Protein AF-A0A7C2Z9E0-F1 (afdb_monomer)

Secondary structure (DSSP, 8-state):
--------------------------PPPPHHHHHHHHHHHHHHHHHHTTSSEEEEETTTTEEEEEEEEEE-S--EEEPHHHHHHHHSSPPPSS-EEEEEEEEEETTSS-EEEEEEEEEEETTEEEEEEEEEEEETTEESS--S---

Radius of gyration: 20.84 Å; Cα contacts (8 Å, |Δi|>4): 221; chains: 1; bounding box: 44×80×41 Å

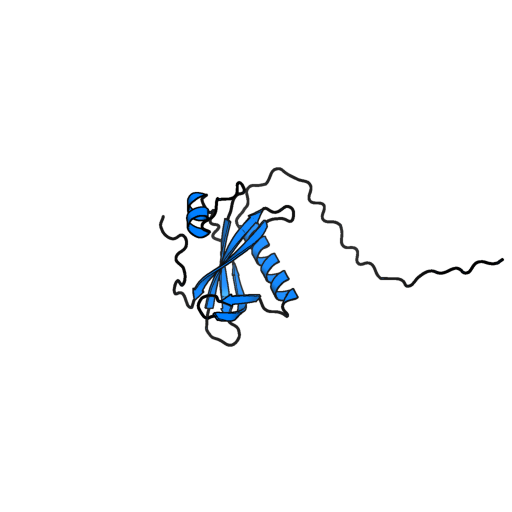Mean predicted aligned error: 10.56 Å

Foldseek 3Di:
DDDDDDDDDDDDDDPDDPPDDDDDPDDDDALVQVQCQVVVVQVVCCVVVPNFNWDQDPVVRGIFTKDWDDWDSDKDKADQVLVCVVVVDGRDPWIKIKTWTWIDTPPDRKIWIKIFIWTQDPVGIHGPDIDGQDMPNHGPDCGPDDD

Sequence (147 aa):
MVMVSLMALGAQEHPGKPVEHPGKPAAKVTAEDIRKGIQAYIAKDTQLKGGYFLIWDGQTKRPCVLQLVKVHDKLNKLTASDYERLFKTKAPTAEVYFACCDFREVGTKATLDLDFFMQATPAGLEPFRIVIHKENGKPRLQYPPTK

Nearest PDB structures (foldseek):
  6bjt-assembly1_A  TM=6.166E-01  e=1.928E-01  Pseudomonas sp. EGD-AKN5
  3ub1-assembly2_F  TM=4.409E-01  e=8.688E-01  Clostridium perfringens
  2rcd-assembly2_C  TM=5.698E-01  e=1.357E+00  Pectobacterium atrosepticum SCRI1043
  7o21-assembly1_A  TM=4.389E-01  e=2.506E+00  Bdellovibrio bacteriovorus HD100
  7o21-assembly1_B  TM=4.823E-01  e=4.628E+00  Bdellovibrio bacteriovorus HD100

Structure (mmCIF, N/CA/C/O backbone):
data_AF-A0A7C2Z9E0-F1
#
_entry.id   AF-A0A7C2Z9E0-F1
#
loop_
_atom_site.group_PDB
_atom_site.id
_atom_site.type_symbol
_atom_site.label_atom_id
_atom_site.label_alt_id
_atom_site.label_comp_id
_atom_site.label_asym_id
_atom_site.label_entity_id
_atom_site.label_seq_id
_atom_site.pdbx_PDB_ins_code
_atom_site.Cartn_x
_atom_site.Cartn_y
_atom_site.Cartn_z
_atom_site.occupancy
_atom_site.B_iso_or_equiv
_atom_site.auth_seq_id
_atom_site.auth_comp_id
_atom_site.auth_asym_id
_atom_site.auth_atom_id
_atom_site.pdbx_PDB_model_num
ATOM 1 N N . MET A 1 1 ? 26.673 -62.244 0.359 1.00 42.38 1 MET A N 1
ATOM 2 C CA . MET A 1 1 ? 26.632 -60.981 -0.403 1.00 42.38 1 MET A CA 1
ATOM 3 C C . MET A 1 1 ? 25.353 -60.979 -1.226 1.00 42.38 1 MET A C 1
ATOM 5 O O . MET A 1 1 ? 25.349 -61.514 -2.320 1.00 42.38 1 MET A O 1
ATOM 9 N N . VAL A 1 2 ? 24.252 -60.480 -0.662 1.00 35.56 2 VAL A N 1
ATOM 10 C CA . VAL A 1 2 ? 23.036 -60.135 -1.414 1.00 35.56 2 VAL A CA 1
ATOM 11 C C . VAL A 1 2 ? 22.526 -58.833 -0.811 1.00 35.56 2 VAL A C 1
ATOM 13 O O . VAL A 1 2 ? 22.458 -58.687 0.408 1.00 35.56 2 VAL A O 1
ATOM 16 N N . MET A 1 3 ? 22.337 -57.868 -1.699 1.00 34.69 3 MET A N 1
ATOM 17 C CA . MET A 1 3 ? 22.171 -56.447 -1.443 1.00 34.69 3 MET A CA 1
ATOM 18 C C . MET A 1 3 ? 20.880 -56.141 -0.679 1.00 34.69 3 MET A C 1
ATOM 20 O O . MET A 1 3 ? 19.806 -56.619 -1.036 1.00 34.69 3 MET A O 1
ATOM 24 N N . VAL A 1 4 ? 20.994 -55.271 0.324 1.00 36.38 4 VAL A N 1
ATOM 25 C CA . VAL A 1 4 ? 19.873 -54.491 0.853 1.00 36.38 4 VAL A CA 1
ATOM 26 C C . VAL A 1 4 ? 19.465 -53.504 -0.238 1.00 36.38 4 VAL A C 1
ATOM 28 O O . VAL A 1 4 ? 20.258 -52.641 -0.614 1.00 36.38 4 VAL A O 1
ATOM 31 N N . SER A 1 5 ? 18.252 -53.648 -0.767 1.00 38.31 5 SER A N 1
ATOM 32 C CA . SER A 1 5 ? 17.647 -52.662 -1.663 1.00 38.31 5 SER A CA 1
ATOM 33 C C . SER A 1 5 ? 16.659 -51.815 -0.860 1.00 38.31 5 SER A C 1
ATOM 35 O O . SER A 1 5 ? 15.637 -52.308 -0.388 1.00 38.31 5 SER A O 1
ATOM 37 N N . LEU A 1 6 ? 17.040 -50.555 -0.644 1.00 38.16 6 LEU A N 1
ATOM 38 C CA . LEU A 1 6 ? 16.170 -49.456 -0.226 1.00 38.16 6 LEU A CA 1
ATOM 39 C C . LEU A 1 6 ? 15.316 -48.986 -1.420 1.00 38.16 6 LEU A C 1
ATOM 41 O O . LEU A 1 6 ? 15.623 -49.330 -2.557 1.00 38.16 6 LEU A O 1
ATOM 45 N N . MET A 1 7 ? 14.376 -48.075 -1.127 1.00 36.19 7 MET A N 1
ATOM 46 C CA . MET A 1 7 ? 13.569 -47.214 -2.021 1.00 36.19 7 MET A CA 1
ATOM 47 C C . MET A 1 7 ? 12.127 -47.723 -2.216 1.00 36.19 7 MET A C 1
ATOM 49 O O . MET A 1 7 ? 11.912 -48.893 -2.494 1.00 36.19 7 MET A O 1
ATOM 53 N N . ALA A 1 8 ? 11.070 -46.914 -2.130 1.00 35.91 8 ALA A N 1
ATOM 54 C CA . ALA A 1 8 ? 10.918 -45.505 -1.773 1.00 35.91 8 ALA A CA 1
ATOM 55 C C . ALA A 1 8 ? 9.424 -45.243 -1.489 1.00 35.91 8 ALA A C 1
ATOM 57 O O . ALA A 1 8 ? 8.555 -45.809 -2.153 1.00 35.91 8 ALA A O 1
ATOM 58 N N . LEU A 1 9 ? 9.130 -44.372 -0.517 1.00 35.22 9 LEU A N 1
ATOM 59 C CA . LEU A 1 9 ? 7.807 -43.774 -0.343 1.00 35.22 9 LEU A CA 1
ATOM 60 C C . LEU A 1 9 ? 7.510 -42.874 -1.552 1.00 35.22 9 LEU A C 1
ATOM 62 O O . LEU A 1 9 ? 8.287 -41.971 -1.856 1.00 35.22 9 LEU A O 1
ATOM 66 N N . GLY A 1 10 ? 6.379 -43.106 -2.219 1.00 31.09 10 GLY A N 1
ATOM 67 C CA . GLY A 1 10 ? 5.875 -42.236 -3.276 1.00 31.09 10 GLY A CA 1
ATOM 68 C C . GLY A 1 10 ? 5.317 -40.937 -2.698 1.00 31.09 10 GLY A C 1
ATOM 69 O O . GLY A 1 10 ? 4.241 -40.936 -2.105 1.00 31.09 10 GLY A O 1
ATOM 70 N N . ALA A 1 11 ? 6.038 -39.834 -2.893 1.00 34.97 11 ALA A N 1
ATOM 71 C CA . ALA A 1 11 ? 5.476 -38.495 -2.796 1.00 34.97 11 ALA A CA 1
ATOM 72 C C . ALA A 1 11 ? 4.734 -38.185 -4.106 1.00 34.97 11 ALA A C 1
ATOM 74 O O . ALA A 1 11 ? 5.304 -38.273 -5.192 1.00 34.97 11 ALA A O 1
ATOM 75 N N . GLN A 1 12 ? 3.444 -37.863 -4.002 1.00 37.91 12 GLN A N 1
ATOM 76 C CA . GLN A 1 12 ? 2.655 -37.330 -5.109 1.00 37.91 12 GLN A CA 1
ATOM 77 C C . GLN A 1 12 ? 3.189 -35.941 -5.470 1.00 37.91 12 GLN A C 1
ATOM 79 O O . GLN A 1 12 ? 2.979 -34.975 -4.739 1.00 37.91 12 GLN A O 1
ATOM 84 N N . GLU A 1 13 ? 3.876 -35.842 -6.602 1.00 32.41 13 GLU A N 1
ATOM 85 C CA . GLU A 1 13 ? 4.318 -34.568 -7.157 1.00 32.41 13 GLU A CA 1
ATOM 86 C C . GLU A 1 13 ? 3.175 -33.955 -7.975 1.00 32.41 13 GLU A C 1
ATOM 88 O O . GLU A 1 13 ? 2.716 -34.512 -8.974 1.00 32.41 13 GLU A O 1
ATOM 93 N N . HIS A 1 14 ? 2.673 -32.804 -7.530 1.00 36.97 14 HIS A N 1
ATOM 94 C CA . HIS A 1 14 ? 1.761 -31.986 -8.322 1.00 36.97 14 HIS A CA 1
ATOM 95 C C . HIS A 1 14 ? 2.523 -31.417 -9.535 1.00 36.97 14 HIS A C 1
ATOM 97 O O . HIS A 1 14 ? 3.567 -30.792 -9.338 1.00 36.97 14 HIS A O 1
ATOM 103 N N . PRO A 1 15 ? 2.018 -31.539 -10.778 1.00 41.81 15 PRO A N 1
ATOM 104 C CA . PRO A 1 15 ? 2.671 -30.954 -11.943 1.00 41.81 15 PRO A CA 1
ATOM 105 C C . PRO A 1 15 ? 2.393 -29.445 -12.004 1.00 41.81 15 PRO A C 1
ATOM 107 O O . PRO A 1 15 ? 1.512 -28.973 -12.724 1.00 41.81 15 PRO A O 1
ATOM 110 N N . GLY A 1 16 ? 3.151 -28.667 -11.234 1.00 34.22 16 GLY A N 1
ATOM 111 C CA . GLY A 1 16 ? 3.301 -27.234 -11.457 1.00 34.22 16 GLY A CA 1
ATOM 112 C C . GLY A 1 16 ? 4.274 -27.017 -12.611 1.00 34.22 16 GLY A C 1
ATOM 113 O O . GLY A 1 16 ? 5.471 -27.243 -12.462 1.00 34.22 16 GLY A O 1
ATOM 114 N N . LYS A 1 17 ? 3.772 -26.608 -13.778 1.00 38.41 17 LYS A N 1
ATOM 115 C CA . LYS A 1 17 ? 4.623 -26.196 -14.904 1.00 38.41 17 LYS A CA 1
ATOM 116 C C . LYS A 1 17 ? 5.585 -25.085 -14.440 1.00 38.41 17 LYS A C 1
ATOM 118 O O . LYS A 1 17 ? 5.118 -24.164 -13.765 1.00 38.41 17 LYS A O 1
ATOM 123 N N . PRO A 1 18 ? 6.877 -25.110 -14.818 1.00 39.56 18 PRO A N 1
ATOM 124 C CA . PRO A 1 18 ? 7.758 -23.972 -14.603 1.00 39.56 18 PRO A CA 1
ATOM 125 C C . PRO A 1 18 ? 7.221 -22.818 -15.445 1.00 39.56 18 PRO A C 1
ATOM 127 O O . PRO A 1 18 ? 7.103 -22.934 -16.665 1.00 39.56 18 PRO A O 1
ATOM 130 N N . VAL A 1 19 ? 6.851 -21.713 -14.805 1.00 44.00 19 VAL A N 1
ATOM 131 C CA . VAL A 1 19 ? 6.601 -20.475 -15.536 1.00 44.00 19 VAL A CA 1
ATOM 132 C C . VAL A 1 19 ? 7.971 -19.904 -15.885 1.00 44.00 19 VAL A C 1
ATOM 134 O O . VAL A 1 19 ? 8.619 -19.241 -15.080 1.00 44.00 19 VAL A O 1
ATOM 137 N N . GLU A 1 20 ? 8.443 -20.236 -17.081 1.00 37.38 20 GLU A N 1
ATOM 138 C CA . GLU A 1 20 ? 9.588 -19.593 -17.708 1.00 37.38 20 GLU A CA 1
ATOM 139 C C . GLU A 1 20 ? 9.217 -18.128 -17.989 1.00 37.38 20 GLU A C 1
ATOM 141 O O . GLU A 1 20 ? 8.296 -17.850 -18.758 1.00 37.38 20 GLU A O 1
ATOM 146 N N . HIS A 1 21 ? 9.910 -17.171 -17.370 1.00 39.88 21 HIS A N 1
ATOM 147 C CA . HIS A 1 21 ? 9.854 -15.765 -17.777 1.00 39.88 21 HIS A CA 1
ATOM 148 C C . HIS A 1 21 ? 11.097 -15.438 -18.620 1.00 39.88 21 HIS A C 1
ATOM 150 O O . HIS A 1 21 ? 12.130 -15.063 -18.064 1.00 39.88 21 HIS A O 1
ATOM 156 N N . PRO A 1 22 ? 11.044 -15.568 -19.960 1.00 48.16 22 PRO A N 1
ATOM 157 C CA . PRO A 1 22 ? 12.082 -15.026 -20.820 1.00 48.16 22 PRO A CA 1
ATOM 158 C C . PRO A 1 22 ? 11.958 -13.500 -20.867 1.00 48.16 22 PRO A C 1
ATOM 160 O O . PRO A 1 22 ? 10.881 -12.952 -21.117 1.00 48.16 22 PRO A O 1
ATOM 163 N N . GLY A 1 23 ? 13.084 -12.821 -20.635 1.00 43.84 23 GLY A N 1
ATOM 164 C CA . GLY A 1 23 ? 13.227 -11.370 -20.695 1.00 43.84 23 GLY A CA 1
ATOM 165 C C . GLY A 1 23 ? 12.834 -10.798 -22.056 1.00 43.84 23 GLY A C 1
ATOM 166 O O . GLY A 1 23 ? 13.665 -10.647 -22.949 1.00 43.84 23 GLY A O 1
ATOM 167 N N . LYS A 1 24 ? 11.556 -10.447 -22.205 1.00 36.66 24 LYS A N 1
ATOM 168 C CA . LYS A 1 24 ? 11.090 -9.524 -23.241 1.00 36.66 24 LYS A CA 1
ATOM 169 C C . LYS A 1 24 ? 11.457 -8.093 -22.831 1.00 36.66 24 LYS A C 1
ATOM 171 O O . LYS A 1 24 ? 11.413 -7.793 -21.636 1.00 36.66 24 LYS A O 1
ATOM 176 N N . PRO A 1 25 ? 11.783 -7.199 -23.787 1.00 39.94 25 PRO A N 1
ATOM 177 C CA . PRO A 1 25 ? 11.886 -5.771 -23.497 1.00 39.94 25 PRO A CA 1
ATOM 178 C C . PRO A 1 25 ? 10.613 -5.349 -22.764 1.00 39.94 25 PRO A C 1
ATOM 180 O O . PRO A 1 25 ? 9.520 -5.703 -23.210 1.00 39.94 25 PRO A O 1
ATOM 183 N N . ALA A 1 26 ? 10.773 -4.698 -21.607 1.00 53.59 26 ALA A N 1
ATOM 184 C CA . ALA A 1 26 ? 9.676 -4.420 -20.689 1.00 53.59 26 ALA A CA 1
ATOM 185 C C . ALA A 1 26 ? 8.530 -3.751 -21.456 1.00 53.59 26 ALA A C 1
ATOM 187 O O . ALA A 1 26 ? 8.643 -2.605 -21.895 1.00 53.59 26 ALA A O 1
ATOM 188 N N . ALA A 1 27 ? 7.442 -4.496 -21.667 1.00 61.62 27 ALA A N 1
ATOM 189 C CA . ALA A 1 27 ? 6.215 -3.917 -22.175 1.00 61.62 27 ALA A CA 1
ATOM 190 C C . ALA A 1 27 ? 5.843 -2.758 -21.243 1.00 61.62 27 ALA A C 1
ATOM 192 O O . ALA A 1 27 ? 6.027 -2.856 -20.027 1.00 61.62 27 ALA A O 1
ATOM 193 N N . LYS A 1 28 ? 5.367 -1.646 -21.811 1.00 76.81 28 LYS A N 1
ATOM 194 C CA . LYS A 1 28 ? 4.929 -0.492 -21.022 1.00 76.81 28 LYS A CA 1
ATOM 195 C C . LYS A 1 28 ? 3.942 -0.980 -19.959 1.00 76.81 28 LYS A C 1
ATOM 197 O O . LYS A 1 28 ? 2.900 -1.519 -20.322 1.00 76.81 28 LYS A O 1
ATOM 202 N N . VAL A 1 29 ? 4.272 -0.781 -18.681 1.00 83.62 29 VAL A N 1
ATOM 203 C CA . VAL A 1 29 ? 3.432 -1.215 -17.557 1.00 83.62 29 VAL A CA 1
ATOM 204 C C . VAL A 1 29 ? 2.042 -0.602 -17.703 1.0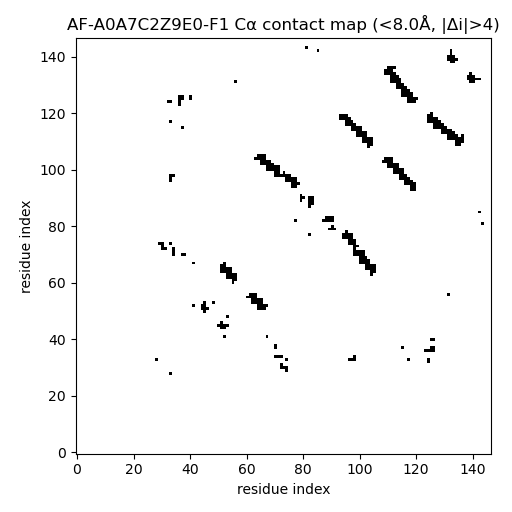0 83.62 29 VAL A C 1
ATOM 206 O O . VAL A 1 29 ? 1.898 0.620 -17.831 1.00 83.62 29 VAL A O 1
ATOM 209 N N . THR A 1 30 ? 1.016 -1.451 -17.706 1.00 88.19 30 THR A N 1
ATOM 210 C CA . THR A 1 30 ? -0.379 -1.029 -17.836 1.00 88.19 30 THR A CA 1
ATOM 211 C C . THR A 1 30 ? -1.065 -0.928 -16.472 1.00 88.19 30 THR A C 1
ATOM 213 O O . THR A 1 30 ? -0.601 -1.464 -15.464 1.00 88.19 30 THR A O 1
ATOM 216 N N . ALA A 1 31 ? -2.216 -0.251 -16.427 1.00 87.69 31 ALA A N 1
ATOM 217 C CA . ALA A 1 31 ? -3.051 -0.219 -15.225 1.00 87.69 31 ALA A CA 1
ATOM 218 C C . ALA A 1 31 ? -3.561 -1.622 -14.837 1.00 87.69 31 ALA A C 1
ATOM 220 O O . ALA A 1 31 ? -3.755 -1.910 -13.656 1.00 87.69 31 ALA A O 1
ATOM 221 N N . GLU A 1 32 ? -3.759 -2.504 -15.820 1.00 89.75 32 GLU A N 1
ATOM 222 C CA . GLU A 1 32 ? -4.171 -3.887 -15.589 1.00 89.75 32 GLU A CA 1
ATOM 223 C C . GLU A 1 32 ? -3.062 -4.702 -14.917 1.00 89.75 32 GLU A C 1
ATOM 225 O O . GLU A 1 32 ? -3.345 -5.420 -13.959 1.00 89.75 32 GLU A O 1
ATOM 230 N N . ASP A 1 33 ? -1.807 -4.538 -15.348 1.00 89.12 33 ASP A N 1
ATOM 231 C CA . ASP A 1 33 ? -0.656 -5.219 -14.739 1.00 89.12 33 ASP A CA 1
ATOM 232 C C . ASP A 1 33 ? -0.512 -4.843 -13.261 1.00 89.12 33 ASP A C 1
ATOM 234 O O . ASP A 1 33 ? -0.334 -5.704 -12.401 1.00 89.12 33 ASP A O 1
ATOM 238 N N . ILE A 1 34 ? -0.669 -3.554 -12.952 1.00 89.88 34 ILE A N 1
ATOM 239 C CA . ILE A 1 34 ? -0.620 -3.020 -11.584 1.00 89.88 34 ILE A CA 1
ATOM 240 C C . ILE A 1 34 ? -1.751 -3.587 -10.738 1.00 89.88 34 ILE A C 1
ATOM 242 O O . ILE A 1 34 ? -1.508 -4.066 -9.629 1.00 89.88 34 ILE A O 1
ATOM 246 N N . ARG A 1 35 ? -2.982 -3.578 -11.264 1.00 91.19 35 ARG A N 1
ATOM 247 C CA . ARG A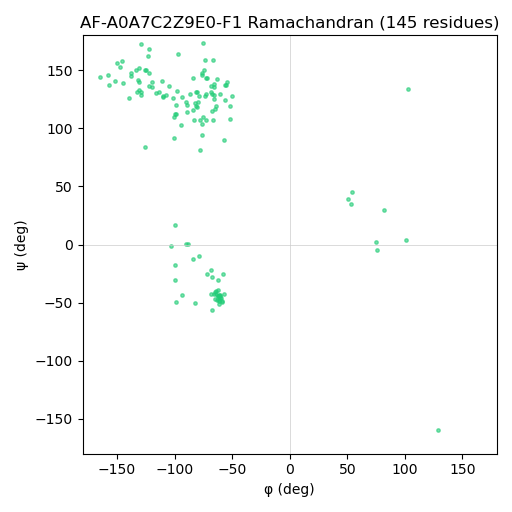 1 35 ? -4.140 -4.140 -10.566 1.00 91.19 35 ARG A CA 1
ATOM 248 C C . ARG A 1 35 ? -3.919 -5.617 -10.255 1.00 91.19 35 ARG A C 1
ATOM 250 O O . ARG A 1 35 ? -4.117 -6.021 -9.113 1.00 91.19 35 ARG A O 1
ATOM 257 N N . LYS A 1 36 ? -3.482 -6.402 -11.245 1.00 91.88 36 LYS A N 1
ATOM 258 C CA . LYS A 1 36 ? -3.197 -7.832 -11.077 1.00 91.88 36 LYS A CA 1
ATOM 259 C C . LYS A 1 36 ? -2.088 -8.061 -10.056 1.00 91.88 36 LYS A C 1
ATOM 261 O O . LYS A 1 36 ? -2.261 -8.903 -9.184 1.00 91.88 36 LYS A O 1
ATOM 266 N N . GLY A 1 37 ? -1.002 -7.288 -10.111 1.00 92.50 37 GLY A N 1
ATOM 267 C CA . GLY A 1 37 ? 0.098 -7.372 -9.147 1.00 92.50 37 GLY A CA 1
ATOM 268 C C . GLY A 1 37 ? -0.358 -7.097 -7.712 1.00 92.50 37 GLY A C 1
ATOM 269 O O . GLY A 1 37 ? -0.069 -7.877 -6.807 1.00 92.50 37 GLY A O 1
ATOM 270 N N . ILE A 1 38 ? -1.152 -6.042 -7.505 1.00 95.19 38 ILE A N 1
ATOM 271 C CA . ILE A 1 38 ? -1.709 -5.705 -6.188 1.00 95.19 38 ILE A CA 1
ATOM 272 C C . ILE A 1 38 ? -2.682 -6.784 -5.703 1.00 95.19 38 ILE A C 1
ATOM 274 O O . ILE A 1 38 ? -2.582 -7.229 -4.561 1.00 95.19 38 ILE A O 1
ATOM 278 N N . GLN A 1 39 ? -3.606 -7.240 -6.553 1.00 95.00 39 GLN A N 1
ATOM 279 C CA . GLN A 1 39 ? -4.563 -8.291 -6.193 1.00 95.00 39 GLN A CA 1
ATOM 280 C C . GLN A 1 39 ? -3.857 -9.602 -5.845 1.00 95.00 39 GLN A C 1
ATOM 282 O O . GLN A 1 39 ? -4.199 -10.224 -4.841 1.00 95.00 39 GLN A O 1
ATOM 287 N N . ALA A 1 40 ? -2.855 -9.998 -6.632 1.00 94.69 40 ALA A N 1
ATOM 288 C CA . ALA A 1 40 ? -2.056 -11.190 -6.377 1.00 94.69 40 ALA A CA 1
ATOM 289 C C . ALA A 1 40 ? -1.295 -11.078 -5.051 1.00 94.69 40 ALA A C 1
ATOM 291 O O . ALA A 1 40 ? -1.315 -12.017 -4.254 1.00 94.69 40 ALA A O 1
ATOM 292 N N . TYR A 1 41 ? -0.685 -9.920 -4.778 1.00 95.75 41 TYR A N 1
ATOM 293 C CA . TYR A 1 41 ? -0.015 -9.671 -3.506 1.00 95.75 41 TYR A CA 1
ATOM 294 C C . TYR A 1 41 ? -0.987 -9.758 -2.326 1.00 95.75 41 TYR A C 1
ATOM 296 O O . TYR A 1 41 ? -0.728 -10.504 -1.384 1.00 95.75 41 TYR A O 1
ATOM 304 N N . ILE A 1 42 ? -2.121 -9.049 -2.382 1.00 96.62 42 ILE A N 1
ATOM 305 C CA . ILE A 1 42 ? -3.120 -9.053 -1.304 1.00 96.62 42 ILE A CA 1
ATOM 306 C C . ILE A 1 42 ? -3.655 -10.466 -1.081 1.00 96.62 42 ILE A C 1
ATOM 308 O O . ILE A 1 42 ? -3.752 -10.888 0.067 1.00 96.62 42 ILE A O 1
ATOM 312 N N . ALA A 1 43 ? -3.978 -11.210 -2.142 1.00 96.06 43 ALA A N 1
ATOM 313 C CA . ALA A 1 43 ? -4.477 -12.578 -2.032 1.00 96.06 43 ALA A CA 1
ATOM 314 C C . ALA A 1 43 ? -3.452 -13.502 -1.358 1.00 96.06 43 ALA A C 1
ATOM 316 O O . ALA A 1 43 ? -3.794 -14.205 -0.407 1.00 96.06 43 ALA A O 1
ATOM 317 N N . LYS A 1 44 ? -2.187 -13.447 -1.795 1.00 95.69 44 LYS A N 1
ATOM 318 C CA . LYS A 1 44 ? -1.092 -14.228 -1.206 1.00 95.69 44 LYS A CA 1
ATOM 319 C C . LYS A 1 44 ? -0.871 -13.866 0.263 1.00 95.69 44 LYS A C 1
ATOM 321 O O . LYS A 1 44 ? -0.800 -14.755 1.106 1.00 95.69 44 LYS A O 1
ATOM 326 N N . ASP A 1 45 ? -0.787 -12.577 0.578 1.00 96.12 45 ASP A N 1
ATOM 327 C CA . ASP A 1 45 ? -0.567 -12.089 1.942 1.00 96.12 45 ASP A CA 1
ATOM 328 C C . ASP A 1 45 ? -1.734 -12.462 2.872 1.00 96.12 45 ASP A C 1
ATOM 330 O O . ASP A 1 45 ? -1.521 -12.968 3.971 1.00 96.12 45 ASP A O 1
ATOM 334 N N . THR A 1 46 ? -2.970 -12.323 2.384 1.00 96.81 46 THR A N 1
ATOM 335 C CA . THR A 1 46 ? -4.202 -12.724 3.082 1.00 96.81 46 THR A CA 1
ATOM 336 C C . THR A 1 46 ? -4.213 -14.224 3.372 1.00 96.81 46 THR A C 1
ATOM 338 O O . THR A 1 46 ? -4.517 -14.634 4.491 1.00 96.81 46 THR A O 1
ATOM 341 N N . GLN A 1 47 ? -3.852 -15.055 2.389 1.00 97.00 47 GLN A N 1
ATOM 342 C CA . GLN A 1 47 ? -3.779 -16.506 2.556 1.00 97.00 47 GLN A CA 1
ATOM 343 C C . GLN A 1 47 ? -2.736 -16.899 3.610 1.00 97.00 47 GLN A C 1
ATOM 345 O O . GLN A 1 47 ? -3.020 -17.728 4.472 1.00 97.00 47 GLN A O 1
ATOM 350 N N . LEU A 1 48 ? -1.552 -16.279 3.578 1.00 96.06 48 LEU A N 1
ATOM 351 C CA . LEU A 1 48 ? -0.475 -16.547 4.536 1.00 96.06 48 LEU A CA 1
ATOM 352 C C . LEU A 1 48 ? -0.814 -16.092 5.964 1.00 96.06 48 LEU A C 1
ATOM 354 O O . LEU A 1 48 ? -0.319 -16.677 6.923 1.00 96.06 48 LEU A O 1
ATOM 358 N N . LYS A 1 49 ? -1.662 -15.069 6.115 1.00 94.25 49 LYS A N 1
ATOM 359 C CA . LYS A 1 49 ? -2.026 -14.458 7.405 1.00 94.25 49 LYS A CA 1
ATOM 360 C C . LYS A 1 49 ? -3.375 -14.925 7.965 1.00 94.25 49 LYS A C 1
ATOM 362 O O . LYS A 1 49 ? -3.921 -14.288 8.863 1.00 94.25 49 LYS A O 1
ATOM 367 N N . GLY A 1 50 ? -3.915 -16.038 7.466 1.00 91.88 50 GLY A N 1
ATOM 368 C CA . GLY A 1 50 ? -5.119 -16.655 8.033 1.00 91.88 50 GLY A CA 1
ATOM 369 C C . GLY A 1 50 ? -6.437 -16.028 7.573 1.00 91.88 50 GLY A C 1
ATOM 370 O O . GLY A 1 50 ? -7.416 -16.046 8.314 1.00 91.88 50 GLY A O 1
ATOM 371 N N . GLY A 1 51 ? -6.477 -15.480 6.356 1.00 95.50 51 GLY A N 1
ATOM 372 C CA . GLY A 1 51 ? -7.712 -15.029 5.705 1.00 95.50 51 GLY A CA 1
ATOM 373 C C . GLY A 1 51 ? -7.965 -13.523 5.749 1.00 95.50 51 GLY A C 1
ATOM 374 O O . GLY A 1 51 ? -8.989 -13.078 5.233 1.00 95.50 51 GLY A O 1
ATOM 375 N N . TYR A 1 52 ? -7.036 -12.730 6.294 1.00 96.88 52 TYR A N 1
ATOM 376 C CA . TYR A 1 52 ? -7.144 -11.268 6.338 1.00 96.88 52 TYR A CA 1
ATOM 377 C C . TYR A 1 52 ? -5.855 -10.573 5.917 1.00 96.88 52 TYR A C 1
ATOM 379 O O . TYR A 1 52 ? -4.755 -11.064 6.169 1.00 96.88 52 TYR A O 1
ATOM 387 N N . PHE A 1 53 ? -5.998 -9.382 5.339 1.00 97.88 53 PHE A N 1
ATOM 388 C CA . PHE A 1 53 ? -4.865 -8.506 5.085 1.00 97.88 53 PHE A CA 1
ATOM 389 C C . PHE A 1 53 ? -4.521 -7.750 6.374 1.00 97.88 53 PHE A C 1
ATOM 391 O O . PHE A 1 53 ? -5.356 -7.017 6.905 1.00 97.88 53 PHE A O 1
ATOM 398 N N . LEU A 1 54 ? -3.306 -7.937 6.898 1.00 96.75 54 LEU A N 1
ATOM 399 C CA . LEU A 1 54 ? -2.863 -7.297 8.143 1.00 96.75 54 LEU A CA 1
ATOM 400 C C . LEU A 1 54 ? -1.796 -6.244 7.860 1.00 96.75 54 LEU A C 1
ATOM 402 O O . LEU A 1 54 ? -0.757 -6.558 7.269 1.00 96.75 54 LEU A O 1
ATOM 406 N N . ILE A 1 55 ? -2.020 -5.029 8.362 1.00 95.25 55 ILE A N 1
ATOM 407 C CA . ILE A 1 55 ? -1.061 -3.920 8.308 1.00 95.25 55 ILE A CA 1
ATOM 408 C C . ILE A 1 55 ? -0.913 -3.271 9.685 1.00 95.25 55 ILE A C 1
ATOM 410 O O . ILE A 1 55 ? -1.884 -3.136 10.427 1.00 95.25 55 ILE A O 1
ATOM 414 N N . TRP A 1 56 ? 0.307 -2.869 10.041 1.00 95.19 56 TRP A N 1
ATOM 415 C CA . TRP A 1 56 ? 0.551 -2.083 11.248 1.00 95.19 56 TRP A CA 1
ATOM 416 C C . TRP A 1 56 ? 0.274 -0.601 10.989 1.00 95.19 56 TRP A C 1
ATOM 418 O O . TRP A 1 56 ? 0.912 0.019 10.135 1.00 95.19 56 TRP A O 1
ATOM 428 N N . ASP A 1 57 ? -0.645 -0.020 11.754 1.00 93.56 57 ASP A N 1
ATOM 429 C CA . ASP A 1 57 ? -0.921 1.408 11.726 1.00 93.56 57 ASP A CA 1
ATOM 430 C C . ASP A 1 57 ? 0.080 2.163 12.608 1.00 93.56 57 ASP A C 1
ATOM 432 O O . ASP A 1 57 ? 0.025 2.142 13.841 1.00 93.56 57 ASP A O 1
ATOM 436 N N . GLY A 1 58 ? 1.007 2.867 11.960 1.00 89.62 58 GLY A N 1
ATOM 437 C CA . GLY A 1 58 ? 2.015 3.670 12.640 1.00 89.62 58 GLY A CA 1
ATOM 438 C C . GLY A 1 58 ? 1.469 4.906 13.366 1.00 89.62 58 GLY A C 1
ATOM 439 O O . GLY A 1 58 ? 2.157 5.384 14.272 1.00 89.62 58 GLY A O 1
ATOM 440 N N . GLN A 1 59 ? 0.285 5.418 13.003 1.00 89.00 59 GLN A N 1
ATOM 441 C CA . GLN A 1 59 ? -0.337 6.576 13.658 1.00 89.00 59 GLN A CA 1
ATOM 442 C C . GLN A 1 59 ? -1.078 6.150 14.925 1.00 89.00 59 GLN A C 1
ATOM 444 O O . GLN A 1 59 ? -0.821 6.703 15.991 1.00 89.00 59 GLN A O 1
ATOM 449 N N . THR A 1 60 ? -1.934 5.128 14.839 1.00 91.12 60 THR A N 1
ATOM 450 C CA . THR A 1 60 ? -2.712 4.651 15.998 1.00 91.12 60 THR A CA 1
ATOM 451 C C . THR A 1 60 ? -2.010 3.551 16.800 1.00 91.12 60 THR A C 1
ATOM 453 O O . THR A 1 60 ? -2.574 3.064 17.774 1.00 91.12 60 THR A O 1
ATOM 456 N N . LYS A 1 61 ? -0.800 3.139 16.394 1.00 94.31 61 LYS A N 1
ATOM 457 C CA . LYS A 1 61 ? 0.048 2.138 17.070 1.00 94.31 61 LYS A CA 1
ATOM 458 C C . LYS A 1 61 ? -0.660 0.801 17.317 1.00 94.31 61 LYS A C 1
ATOM 460 O O . LYS A 1 61 ? -0.565 0.236 18.405 1.00 94.31 61 LYS A O 1
ATOM 465 N N . ARG A 1 62 ? -1.375 0.293 16.312 1.00 94.81 62 ARG A N 1
ATOM 466 C CA . ARG A 1 62 ? -2.104 -0.982 16.407 1.00 94.81 62 ARG A CA 1
ATOM 467 C C . ARG A 1 62 ? -2.110 -1.729 15.071 1.00 94.81 62 ARG A C 1
ATOM 469 O O . ARG A 1 62 ? -1.973 -1.088 14.030 1.00 94.81 62 ARG A O 1
ATOM 476 N N . PRO A 1 63 ? -2.319 -3.055 15.063 1.00 95.25 63 PRO A N 1
ATOM 477 C CA . PRO A 1 63 ? -2.615 -3.764 13.828 1.00 95.25 63 PRO A CA 1
ATOM 478 C C . PRO A 1 63 ? -4.038 -3.439 13.346 1.00 95.25 63 PRO A C 1
ATOM 480 O O . PRO A 1 63 ? -4.971 -3.314 14.145 1.00 95.25 63 PRO A O 1
ATOM 483 N N . CYS A 1 64 ? -4.200 -3.343 12.032 1.00 96.56 64 CYS A N 1
ATOM 484 C CA . CYS A 1 64 ? -5.484 -3.268 11.349 1.00 96.56 64 CYS A CA 1
ATOM 485 C C . CYS A 1 64 ? -5.743 -4.592 10.629 1.00 96.56 64 CYS A C 1
ATOM 4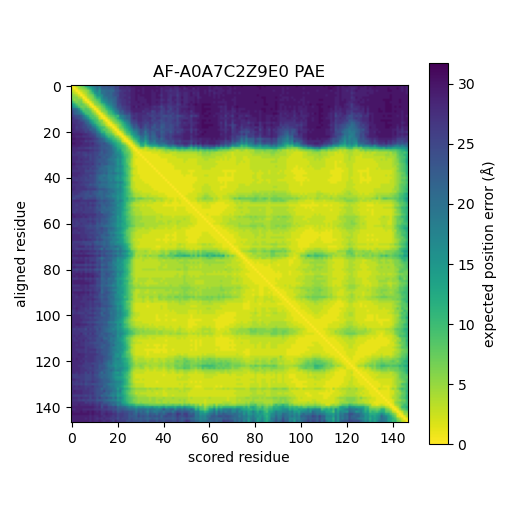87 O O . CYS A 1 64 ? -4.891 -5.066 9.873 1.00 96.56 64 CYS A O 1
ATOM 489 N N . VAL A 1 65 ? -6.921 -5.172 10.864 1.00 97.56 65 VAL A N 1
ATOM 490 C CA . VAL A 1 65 ? -7.381 -6.408 10.216 1.00 97.56 65 VAL A CA 1
ATOM 491 C C . VAL A 1 65 ? -8.328 -6.021 9.094 1.00 97.56 65 VAL A C 1
ATOM 493 O O . VAL A 1 65 ? -9.403 -5.487 9.359 1.00 97.56 65 VAL A O 1
ATOM 496 N N . LEU A 1 66 ? -7.927 -6.242 7.846 1.00 98.25 66 LEU A N 1
ATOM 497 C CA . LEU A 1 66 ? -8.577 -5.635 6.691 1.00 98.25 66 LEU A CA 1
ATOM 498 C C . LEU A 1 66 ? -9.102 -6.671 5.694 1.00 98.25 66 LEU A C 1
ATOM 500 O O . LEU A 1 66 ? -8.503 -7.725 5.471 1.00 98.25 66 LEU A O 1
ATOM 504 N N . GLN A 1 67 ? -10.206 -6.314 5.043 1.00 97.56 67 GLN A N 1
ATOM 505 C CA . GLN A 1 67 ? -10.740 -6.990 3.864 1.00 97.56 67 GLN A CA 1
ATOM 506 C C . GLN A 1 67 ? -10.718 -6.034 2.675 1.00 97.56 67 GLN A C 1
ATOM 508 O O . GLN A 1 67 ? -11.174 -4.890 2.780 1.00 97.56 67 GLN A O 1
ATOM 513 N N . LEU A 1 68 ? -10.182 -6.505 1.549 1.00 97.94 68 LEU A N 1
ATOM 514 C CA . LEU A 1 68 ? -10.158 -5.745 0.305 1.00 97.94 68 LEU A CA 1
ATOM 515 C C . LEU A 1 68 ? -11.587 -5.536 -0.203 1.00 97.94 68 LEU A C 1
ATOM 517 O O . LEU A 1 68 ? -12.345 -6.491 -0.355 1.00 97.94 68 LEU A O 1
ATOM 521 N N . VAL A 1 69 ? -11.927 -4.286 -0.505 1.00 97.25 69 VAL A N 1
ATOM 522 C CA . VAL A 1 69 ? -13.187 -3.913 -1.156 1.00 97.25 69 VAL A CA 1
ATOM 523 C C . VAL A 1 69 ? -12.954 -3.705 -2.647 1.00 97.25 69 VAL A C 1
ATOM 525 O O . VAL A 1 69 ? -13.685 -4.256 -3.469 1.00 97.25 69 VAL A O 1
ATOM 528 N N . LYS A 1 70 ? -11.936 -2.916 -3.014 1.00 95.31 70 LYS A N 1
ATOM 529 C CA . LYS A 1 70 ? -11.668 -2.565 -4.413 1.00 95.31 70 LYS A CA 1
ATOM 530 C C . LYS A 1 70 ? -10.221 -2.132 -4.626 1.00 95.31 70 LYS A C 1
ATOM 532 O O . LYS A 1 70 ? -9.647 -1.449 -3.790 1.00 95.31 70 LYS A O 1
ATOM 537 N N . VAL A 1 71 ? -9.670 -2.461 -5.793 1.00 94.75 71 VAL A N 1
ATOM 538 C CA . VAL A 1 71 ? -8.460 -1.823 -6.336 1.00 94.75 71 VAL A CA 1
ATOM 539 C C . VAL A 1 71 ? -8.900 -0.811 -7.390 1.00 94.75 71 VAL A C 1
ATOM 541 O O . VAL A 1 71 ? -9.661 -1.172 -8.293 1.00 94.75 71 VAL A O 1
ATOM 544 N N . HIS A 1 72 ? -8.478 0.449 -7.268 1.00 90.56 72 HIS A N 1
ATOM 545 C CA . HIS A 1 72 ? -8.851 1.491 -8.227 1.00 90.56 72 HIS A CA 1
ATOM 546 C C . HIS A 1 72 ? -8.072 1.370 -9.537 1.00 90.56 72 HIS A C 1
ATOM 548 O O . HIS A 1 72 ? -6.896 1.022 -9.566 1.00 90.56 72 HIS A O 1
ATOM 554 N N . ASP A 1 73 ? -8.730 1.746 -10.628 1.00 82.69 73 ASP A N 1
ATOM 555 C CA . ASP A 1 73 ? -8.201 1.651 -11.995 1.00 82.69 73 ASP A CA 1
ATOM 556 C C . ASP A 1 73 ? -7.214 2.782 -12.326 1.00 82.69 73 ASP A C 1
ATOM 558 O O . ASP A 1 73 ? -6.554 2.777 -13.366 1.00 82.69 73 ASP A O 1
ATOM 562 N N . LYS A 1 74 ? -7.130 3.788 -11.449 1.00 84.94 74 LY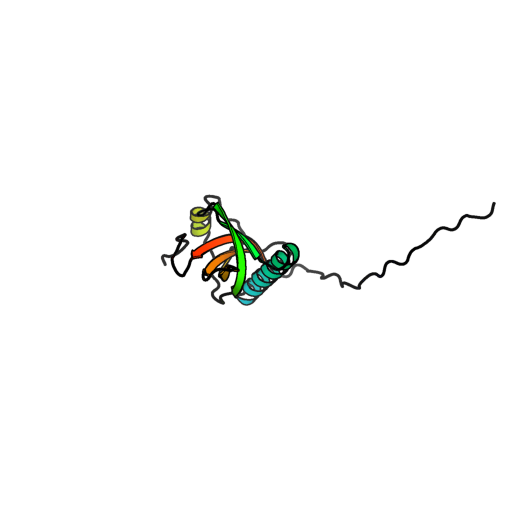S A N 1
ATOM 563 C CA . LYS A 1 74 ? -6.289 4.962 -11.648 1.00 84.94 74 LYS A CA 1
ATOM 564 C C . LYS A 1 74 ? -4.828 4.615 -11.372 1.00 84.94 74 LYS A C 1
ATOM 566 O O . LYS A 1 74 ? -4.399 4.568 -10.221 1.00 84.94 74 LYS A O 1
ATOM 571 N N . LEU A 1 75 ? -4.069 4.456 -12.451 1.00 81.69 75 LEU A N 1
ATOM 572 C CA . LEU A 1 75 ? -2.619 4.341 -12.415 1.00 81.69 75 LEU A CA 1
ATOM 573 C C . LEU A 1 75 ? -1.979 5.718 -12.262 1.00 81.69 75 LEU A C 1
ATOM 575 O O . LEU A 1 75 ? -2.228 6.621 -13.062 1.00 81.69 75 LEU A O 1
ATOM 579 N N . ASN A 1 76 ? -1.098 5.853 -11.279 1.00 86.56 76 ASN A N 1
ATOM 580 C CA . ASN A 1 76 ? -0.250 7.024 -11.143 1.00 86.56 76 ASN A CA 1
ATOM 581 C C . ASN A 1 76 ? 1.213 6.585 -11.222 1.00 86.56 76 ASN A C 1
ATOM 583 O O . ASN A 1 76 ? 1.606 5.591 -10.611 1.00 86.56 76 ASN A O 1
ATOM 587 N N . LYS A 1 77 ? 2.018 7.326 -11.982 1.00 90.38 77 LYS A N 1
ATOM 588 C CA . LYS A 1 77 ? 3.472 7.166 -12.021 1.00 90.38 77 LYS A CA 1
ATOM 589 C C . LYS A 1 77 ? 4.090 8.211 -11.102 1.00 90.38 77 LYS A C 1
ATOM 591 O O . LYS A 1 77 ? 3.729 9.383 -11.177 1.00 90.38 77 LYS A O 1
ATOM 596 N N . LEU A 1 78 ? 5.012 7.785 -10.253 1.00 90.19 78 LEU A N 1
ATOM 597 C CA . LEU A 1 78 ? 5.771 8.676 -9.389 1.00 90.19 78 LEU A CA 1
ATOM 598 C C . LEU A 1 78 ? 6.922 9.291 -10.188 1.00 90.19 78 LEU A C 1
ATOM 600 O O . LEU A 1 78 ? 7.664 8.579 -10.869 1.00 90.19 78 LEU A O 1
ATOM 604 N N . THR A 1 79 ? 7.082 10.610 -10.108 1.00 91.25 79 THR A N 1
ATOM 605 C CA . THR A 1 79 ? 8.300 11.253 -10.612 1.00 91.25 79 THR A CA 1
ATOM 606 C C . THR A 1 79 ? 9.465 10.979 -9.658 1.00 91.25 79 THR A C 1
ATOM 608 O O . THR A 1 79 ? 9.254 10.688 -8.478 1.00 91.25 79 THR A O 1
ATOM 611 N N . ALA A 1 80 ? 10.705 11.098 -10.143 1.00 91.25 80 ALA A N 1
ATOM 612 C CA . ALA A 1 80 ? 11.888 10.973 -9.288 1.00 91.25 80 ALA A CA 1
ATOM 613 C C . ALA A 1 80 ? 11.854 11.986 -8.128 1.00 91.25 80 ALA A C 1
ATOM 615 O O . ALA A 1 80 ? 12.086 11.624 -6.977 1.00 91.25 80 ALA A O 1
ATOM 616 N N . SER A 1 81 ? 11.461 13.232 -8.410 1.00 90.31 81 SER A N 1
ATOM 617 C CA . SER A 1 81 ? 11.335 14.285 -7.400 1.00 90.31 81 SER A CA 1
ATOM 618 C C . SER A 1 81 ? 10.251 13.981 -6.362 1.00 90.31 81 SER A C 1
ATOM 620 O O . SER A 1 81 ? 10.458 14.222 -5.174 1.00 90.31 81 SER A O 1
ATOM 622 N N . ASP A 1 82 ? 9.106 13.424 -6.773 1.00 89.81 82 ASP A N 1
ATOM 623 C CA . ASP A 1 82 ? 8.063 12.997 -5.832 1.00 89.81 82 ASP A CA 1
ATOM 624 C C . ASP A 1 82 ? 8.530 11.835 -4.961 1.00 89.81 82 ASP A C 1
ATOM 626 O O . ASP A 1 82 ? 8.296 11.859 -3.754 1.00 89.81 82 ASP A O 1
ATOM 630 N N . TYR A 1 83 ? 9.220 10.856 -5.551 1.00 91.31 83 TYR A N 1
ATOM 631 C CA . TYR A 1 83 ? 9.801 9.724 -4.833 1.00 91.31 83 TYR A CA 1
ATOM 632 C C . TYR A 1 83 ? 10.793 10.190 -3.759 1.00 91.31 83 TYR A C 1
ATOM 634 O O . TYR A 1 83 ? 10.702 9.784 -2.601 1.00 91.31 83 TYR A O 1
ATOM 642 N N . GLU A 1 84 ? 11.725 11.073 -4.115 1.00 92.19 84 GLU A N 1
ATOM 643 C CA . GLU A 1 84 ? 12.744 11.579 -3.189 1.00 92.19 84 GLU A CA 1
ATOM 644 C C . GLU A 1 84 ? 12.127 12.397 -2.058 1.00 92.19 84 GLU A C 1
ATOM 646 O O . GLU A 1 84 ? 12.478 12.232 -0.885 1.00 92.19 84 GLU A O 1
ATOM 651 N N . ARG A 1 85 ? 11.136 13.233 -2.385 1.00 89.00 85 ARG A N 1
ATOM 652 C CA . ARG A 1 85 ? 10.391 14.001 -1.387 1.00 89.00 85 ARG A CA 1
ATOM 653 C C . ARG A 1 85 ? 9.638 13.068 -0.429 1.00 89.00 85 ARG A C 1
ATOM 655 O O . ARG A 1 85 ? 9.584 13.375 0.770 1.00 89.00 85 ARG A O 1
ATOM 662 N N . LEU A 1 86 ? 9.067 11.973 -0.951 1.00 86.75 86 LEU A N 1
ATOM 663 C CA . LEU A 1 86 ? 8.272 10.959 -0.242 1.00 86.75 86 LEU A CA 1
ATOM 664 C C . LEU A 1 86 ? 9.096 10.152 0.738 1.00 86.75 86 LEU A C 1
ATOM 666 O O . LEU A 1 86 ? 8.770 10.034 1.918 1.00 86.75 86 LEU A O 1
ATOM 670 N N . PHE A 1 87 ? 10.141 9.543 0.198 1.00 88.88 87 PHE A N 1
ATOM 671 C CA . PHE A 1 87 ? 10.866 8.475 0.856 1.00 88.88 87 PHE A CA 1
ATOM 672 C C . PHE A 1 87 ? 12.187 8.957 1.440 1.00 88.88 87 PHE A C 1
ATOM 674 O O . PHE A 1 87 ? 12.866 8.172 2.096 1.00 88.88 87 PHE A O 1
ATOM 681 N N . LYS A 1 88 ? 12.520 10.245 1.255 1.00 91.06 88 LYS A N 1
ATOM 682 C CA . LYS A 1 88 ? 13.734 10.891 1.776 1.00 91.06 88 LYS A CA 1
ATOM 683 C C . LYS A 1 88 ? 15.002 10.130 1.381 1.00 91.06 88 LYS A C 1
ATOM 685 O O . LYS A 1 88 ? 15.958 10.054 2.143 1.00 91.06 88 LYS A O 1
ATOM 690 N N . THR A 1 89 ? 14.983 9.547 0.186 1.00 92.81 89 THR A N 1
ATOM 691 C CA . THR A 1 89 ? 16.069 8.753 -0.387 1.00 92.81 89 THR A CA 1
ATOM 692 C C . THR A 1 89 ? 16.042 8.870 -1.904 1.00 92.81 89 THR A C 1
ATOM 694 O O . THR A 1 89 ? 14.991 9.164 -2.471 1.00 92.81 89 THR A O 1
ATOM 697 N N . LYS A 1 90 ? 17.188 8.634 -2.547 1.00 95.31 90 LYS A N 1
ATOM 698 C CA . LYS A 1 90 ? 17.362 8.761 -3.998 1.00 95.31 90 LYS A CA 1
ATOM 699 C C . LYS A 1 90 ? 16.359 7.885 -4.752 1.00 95.31 90 LYS A C 1
ATOM 701 O O . LYS A 1 90 ? 16.152 6.725 -4.386 1.00 95.31 90 LYS A O 1
ATOM 706 N N . ALA A 1 91 ? 15.770 8.428 -5.816 1.00 92.12 91 ALA A N 1
ATOM 707 C CA . ALA A 1 91 ? 14.865 7.661 -6.661 1.00 92.12 91 ALA A CA 1
ATOM 708 C C . ALA A 1 91 ? 15.581 6.480 -7.345 1.00 92.12 91 ALA A C 1
ATOM 710 O O . ALA A 1 91 ? 16.739 6.617 -7.761 1.00 92.12 91 ALA A O 1
ATOM 711 N N . PRO A 1 92 ? 14.914 5.320 -7.482 1.00 90.94 92 PRO A N 1
ATOM 712 C CA . PRO A 1 92 ? 15.434 4.230 -8.289 1.00 90.94 92 PRO A CA 1
ATOM 713 C C . PRO A 1 92 ? 15.465 4.634 -9.767 1.00 90.94 92 PRO A C 1
ATOM 715 O O . PRO A 1 92 ? 14.743 5.523 -10.213 1.00 90.94 92 PRO A O 1
ATOM 718 N N . THR A 1 93 ? 16.293 3.943 -10.547 1.00 88.81 93 THR A N 1
ATOM 719 C CA . THR A 1 93 ? 16.304 4.087 -12.011 1.00 88.81 93 THR A CA 1
ATOM 720 C C . THR A 1 93 ? 15.076 3.454 -12.664 1.00 88.81 93 THR A C 1
ATOM 722 O O . THR A 1 93 ? 14.685 3.858 -13.757 1.00 88.81 93 THR A O 1
ATOM 725 N N . ALA A 1 94 ? 14.470 2.465 -12.003 1.00 87.50 94 ALA A N 1
ATOM 726 C CA . ALA A 1 94 ? 13.236 1.837 -12.448 1.00 87.50 94 ALA A CA 1
ATOM 727 C C . ALA A 1 94 ? 12.026 2.747 -12.204 1.00 87.50 94 ALA A C 1
ATOM 729 O O . ALA A 1 94 ? 11.979 3.512 -11.240 1.00 87.50 94 ALA A O 1
ATOM 730 N N . GLU A 1 95 ? 11.015 2.617 -13.060 1.00 90.25 95 GLU A N 1
ATOM 731 C CA . GLU A 1 95 ? 9.754 3.330 -12.891 1.00 90.25 95 GLU A CA 1
ATOM 732 C C . GLU A 1 95 ? 9.017 2.849 -11.635 1.00 90.25 95 GLU A C 1
ATOM 734 O O . GLU A 1 95 ? 8.944 1.651 -11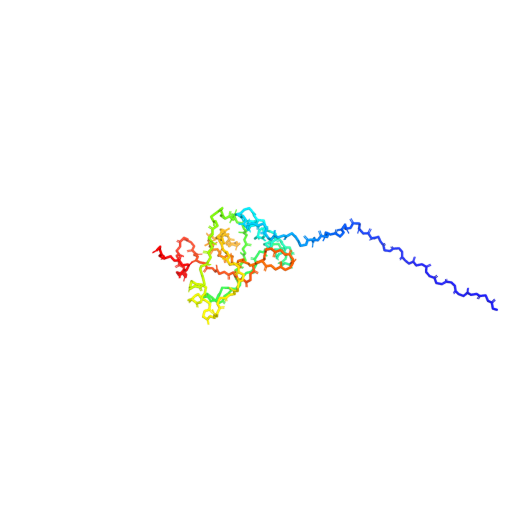.349 1.00 90.25 95 GLU A O 1
ATOM 739 N N . VAL A 1 96 ? 8.452 3.807 -10.900 1.00 92.81 96 VAL A N 1
ATOM 740 C CA . VAL A 1 96 ? 7.641 3.556 -9.710 1.00 92.81 96 VAL A CA 1
ATOM 741 C C . VAL A 1 96 ? 6.218 3.985 -10.004 1.00 92.81 96 VAL A C 1
ATOM 743 O O . VAL A 1 96 ? 5.966 5.097 -10.476 1.00 92.81 96 VAL A O 1
ATOM 746 N N . TYR A 1 97 ? 5.283 3.106 -9.688 1.00 92.31 97 TYR A N 1
ATOM 747 C CA . TYR A 1 97 ? 3.862 3.347 -9.870 1.00 92.31 97 TYR A CA 1
ATOM 748 C C . TYR A 1 97 ? 3.127 3.185 -8.552 1.00 92.31 97 TYR A C 1
ATOM 750 O O . TYR A 1 97 ? 3.637 2.558 -7.629 1.00 92.31 97 TYR A O 1
ATOM 758 N N . PHE A 1 98 ? 1.914 3.714 -8.460 1.00 92.69 98 PHE A N 1
ATOM 759 C CA . PHE A 1 98 ? 1.044 3.417 -7.334 1.00 92.69 98 PHE A CA 1
ATOM 760 C C . PHE A 1 98 ? -0.430 3.414 -7.718 1.00 92.69 98 PHE A C 1
ATOM 762 O O . PHE A 1 98 ? -0.857 4.109 -8.650 1.00 92.69 98 PHE A O 1
ATOM 769 N N . ALA A 1 99 ? -1.200 2.636 -6.961 1.00 93.38 99 ALA A N 1
ATOM 770 C CA . ALA A 1 99 ? -2.652 2.630 -7.017 1.00 93.38 99 ALA A CA 1
ATOM 771 C C . ALA A 1 99 ? -3.245 2.555 -5.606 1.00 93.38 99 ALA A C 1
ATOM 773 O O . ALA A 1 99 ? -2.696 1.907 -4.711 1.00 93.38 99 ALA A O 1
ATOM 774 N N . CYS A 1 100 ? -4.382 3.228 -5.444 1.00 94.19 100 CYS A N 1
ATOM 775 C CA . CYS A 1 100 ? -5.153 3.241 -4.211 1.00 94.19 100 CYS A CA 1
ATOM 776 C C . CYS A 1 100 ? -6.075 2.019 -4.162 1.00 94.19 100 CYS A C 1
ATOM 778 O O . CYS A 1 100 ? -6.647 1.613 -5.181 1.00 94.19 100 CYS A O 1
ATOM 780 N N . CYS A 1 101 ? -6.247 1.458 -2.975 1.00 96.38 101 CYS A N 1
ATOM 781 C CA . CYS A 1 101 ? -7.121 0.329 -2.712 1.00 96.38 101 CYS A CA 1
ATOM 782 C C . CYS A 1 101 ? -8.015 0.627 -1.513 1.00 96.38 101 CYS A C 1
ATOM 784 O O . CYS A 1 101 ? -7.525 1.037 -0.461 1.00 96.38 101 CYS A O 1
ATOM 786 N N . ASP A 1 102 ? -9.308 0.361 -1.662 1.00 97.44 102 ASP A N 1
ATOM 787 C CA . ASP A 1 102 ? -10.291 0.517 -0.598 1.00 97.44 102 ASP A CA 1
ATOM 788 C C . ASP A 1 102 ? -10.333 -0.759 0.241 1.00 97.44 102 ASP A C 1
ATOM 790 O O . ASP A 1 102 ? -10.518 -1.862 -0.286 1.00 97.44 102 ASP A O 1
ATOM 794 N N . PHE A 1 103 ? -10.226 -0.606 1.556 1.00 98.38 103 PHE A N 1
ATOM 795 C CA . PHE A 1 103 ? -10.359 -1.674 2.534 1.00 98.38 103 PHE A CA 1
ATOM 796 C C . PHE A 1 103 ? -11.429 -1.345 3.567 1.00 98.38 103 PHE A C 1
ATOM 798 O O . PHE A 1 103 ? -11.644 -0.191 3.943 1.00 98.38 103 PHE A O 1
ATOM 805 N N . ARG A 1 104 ? -12.060 -2.397 4.083 1.00 97.94 104 ARG A N 1
ATOM 806 C CA . ARG A 1 104 ? -12.884 -2.344 5.289 1.00 97.94 104 ARG A CA 1
ATOM 807 C C . ARG A 1 104 ? -12.117 -2.975 6.438 1.00 97.94 104 ARG A C 1
ATOM 809 O O . ARG A 1 104 ? -11.539 -4.048 6.269 1.00 97.94 104 ARG A O 1
ATOM 816 N N . GLU A 1 105 ? -12.152 -2.339 7.600 1.00 97.62 105 GLU A N 1
ATOM 817 C CA . GLU A 1 105 ? -11.648 -2.955 8.820 1.00 97.62 105 GLU A CA 1
ATOM 818 C C . GLU A 1 105 ? -12.675 -3.926 9.413 1.00 97.62 105 GLU A C 1
ATOM 820 O O . GLU A 1 105 ? -13.862 -3.621 9.548 1.00 97.62 105 GLU A O 1
ATOM 825 N N . VAL A 1 106 ? -12.215 -5.131 9.735 1.00 97.00 106 VAL A N 1
ATOM 826 C CA . VAL A 1 106 ? -13.055 -6.222 10.229 1.00 97.00 106 VAL A CA 1
ATOM 827 C C . VAL A 1 106 ? -13.578 -5.893 11.622 1.00 97.00 106 VAL A C 1
ATOM 829 O O . VAL A 1 106 ? -12.845 -5.418 12.486 1.00 97.00 106 VAL A O 1
ATOM 832 N N . GLY A 1 107 ? -14.866 -6.158 11.847 1.00 95.19 107 GLY A N 1
ATOM 833 C CA . GLY A 1 107 ? -15.519 -5.908 13.134 1.00 95.19 107 GLY A CA 1
ATOM 834 C C . GLY A 1 107 ? -15.815 -4.432 13.416 1.00 95.19 107 GLY A C 1
ATOM 835 O O . GLY A 1 107 ? -16.359 -4.120 14.472 1.00 95.19 107 GLY A O 1
ATOM 836 N N . THR A 1 108 ? -15.512 -3.521 12.486 1.00 94.62 108 THR A N 1
ATOM 837 C CA . THR A 1 108 ? -15.804 -2.091 12.631 1.00 94.62 108 THR A CA 1
ATOM 838 C C . THR A 1 108 ? -16.531 -1.541 11.398 1.00 94.62 108 THR A C 1
ATOM 840 O O . THR A 1 108 ? -16.717 -2.214 10.382 1.00 94.62 108 THR A O 1
ATOM 843 N N . LYS A 1 109 ? -16.991 -0.288 11.488 1.00 94.19 109 LYS A N 1
ATOM 844 C CA . LYS A 1 109 ? -17.510 0.458 10.329 1.00 94.19 109 LYS A CA 1
ATOM 845 C C . LYS A 1 109 ? -16.408 1.218 9.584 1.00 94.19 109 LYS A C 1
ATOM 847 O O . LYS A 1 109 ? -16.725 1.908 8.618 1.00 94.19 109 LYS A O 1
ATOM 852 N N . ALA A 1 110 ? -15.158 1.122 10.038 1.00 95.06 110 ALA A N 1
ATOM 853 C CA . ALA A 1 110 ? -14.074 1.922 9.505 1.00 95.06 110 ALA A CA 1
ATOM 854 C C . ALA A 1 110 ? -13.652 1.446 8.110 1.00 95.06 110 ALA A C 1
ATOM 856 O O . ALA A 1 110 ? -13.636 0.247 7.810 1.00 95.06 110 ALA A O 1
ATOM 857 N N . THR A 1 111 ? -13.296 2.403 7.258 1.00 97.25 111 THR A N 1
ATOM 858 C CA . THR A 1 111 ? -12.714 2.150 5.938 1.00 97.25 111 THR A CA 1
ATOM 859 C C . THR A 1 111 ? -11.340 2.782 5.854 1.00 97.25 111 THR A C 1
ATOM 861 O O . THR A 1 111 ? -11.153 3.909 6.316 1.00 97.25 111 THR A O 1
ATOM 864 N N . LEU A 1 112 ? -10.398 2.087 5.228 1.00 97.00 112 LEU A N 1
ATOM 865 C CA . LEU A 1 112 ? -9.053 2.589 4.984 1.00 97.00 112 LEU A CA 1
ATOM 866 C C . LEU A 1 112 ? -8.756 2.566 3.488 1.00 97.00 112 LEU A C 1
ATOM 868 O O . LEU A 1 112 ? -9.021 1.572 2.818 1.00 97.00 112 LEU A O 1
ATOM 872 N N . ASP A 1 113 ? -8.159 3.638 2.990 1.00 95.94 113 ASP A N 1
ATOM 873 C CA . ASP A 1 113 ? -7.584 3.687 1.653 1.00 95.94 113 ASP A CA 1
ATOM 874 C C . ASP A 1 113 ? -6.076 3.466 1.776 1.00 95.94 113 ASP A C 1
ATOM 876 O O . ASP A 1 113 ? -5.383 4.238 2.453 1.00 95.94 113 ASP A O 1
ATOM 880 N N . LEU A 1 114 ? -5.568 2.411 1.144 1.00 96.00 114 LEU A N 1
ATOM 881 C CA . LEU A 1 114 ? -4.150 2.064 1.144 1.00 96.00 114 LEU A CA 1
ATOM 882 C C . LEU A 1 114 ? -3.556 2.306 -0.243 1.00 96.00 114 LEU A C 1
ATOM 884 O O . LEU A 1 114 ? -4.045 1.761 -1.231 1.00 96.00 114 LEU A O 1
ATOM 888 N N . ASP A 1 115 ? -2.463 3.062 -0.304 1.00 94.50 115 ASP A N 1
ATOM 889 C CA . ASP A 1 115 ? -1.664 3.223 -1.516 1.00 94.50 115 ASP A CA 1
ATOM 890 C C . ASP A 1 115 ? -0.578 2.144 -1.569 1.00 94.50 115 ASP A C 1
ATOM 892 O O . ASP A 1 115 ? 0.256 2.032 -0.664 1.00 94.50 115 ASP A O 1
ATOM 896 N N . PHE A 1 116 ? -0.588 1.359 -2.646 1.00 95.94 116 PHE A N 1
ATOM 897 C CA . PHE A 1 116 ? 0.419 0.342 -2.942 1.00 95.94 116 PHE A CA 1
ATOM 898 C C . PHE A 1 116 ? 1.409 0.915 -3.947 1.00 95.94 116 PHE A C 1
ATOM 900 O O . PHE A 1 116 ? 1.050 1.158 -5.099 1.00 95.94 116 PHE A O 1
ATOM 907 N N . PHE A 1 117 ? 2.649 1.130 -3.513 1.00 94.62 117 PHE A N 1
ATOM 908 C CA . PHE A 1 117 ? 3.742 1.571 -4.370 1.00 94.62 117 PHE A CA 1
ATOM 909 C C . PHE A 1 117 ? 4.443 0.354 -4.961 1.00 94.62 117 PHE A C 1
ATOM 911 O O . PHE A 1 117 ? 4.976 -0.486 -4.234 1.00 94.62 117 PHE A O 1
ATOM 918 N N . MET A 1 118 ? 4.430 0.284 -6.285 1.00 94.12 118 MET A N 1
ATOM 919 C CA . MET A 1 118 ? 4.821 -0.860 -7.091 1.00 94.12 118 MET A CA 1
ATOM 920 C C . MET A 1 118 ? 6.105 -0.561 -7.857 1.00 94.12 118 MET A C 1
ATOM 922 O O . MET A 1 118 ? 6.275 0.536 -8.400 1.00 94.12 118 MET A O 1
ATOM 926 N N . GLN A 1 119 ? 6.973 -1.562 -7.951 1.00 91.56 119 GLN A N 1
ATOM 927 C CA . GLN A 1 119 ? 8.183 -1.525 -8.766 1.00 91.56 119 GLN A CA 1
ATOM 928 C C . GLN A 1 119 ? 8.360 -2.865 -9.485 1.00 91.56 119 GLN A C 1
ATOM 930 O O . GLN A 1 119 ? 7.962 -3.914 -8.977 1.00 91.56 119 GLN A O 1
ATOM 935 N N . ALA A 1 120 ? 8.933 -2.830 -10.687 1.00 86.75 120 ALA A N 1
ATOM 936 C CA . ALA A 1 120 ? 9.295 -4.047 -11.399 1.00 86.75 120 ALA A CA 1
ATOM 937 C C . ALA A 1 120 ? 10.458 -4.763 -10.688 1.00 86.75 120 ALA A C 1
ATOM 939 O O . ALA A 1 120 ? 11.482 -4.154 -10.372 1.00 86.75 120 ALA A O 1
ATOM 940 N N . THR A 1 121 ? 10.300 -6.063 -10.480 1.00 83.56 121 THR A N 1
ATOM 941 C CA . THR A 1 121 ? 11.295 -7.008 -9.968 1.00 83.56 121 THR A CA 1
ATOM 942 C C . THR A 1 121 ? 11.480 -8.135 -10.995 1.00 83.56 121 THR A C 1
ATOM 944 O O . THR A 1 121 ? 10.676 -8.262 -11.924 1.00 83.56 121 THR A O 1
ATOM 947 N N . PRO A 1 122 ? 12.506 -8.996 -10.858 1.00 79.88 122 PRO A N 1
ATOM 948 C CA . PRO A 1 122 ? 12.641 -10.175 -11.718 1.00 79.88 122 PRO A CA 1
ATOM 949 C C . PRO A 1 122 ? 11.433 -11.128 -11.670 1.00 79.88 122 PRO A C 1
ATOM 951 O O . PRO A 1 122 ? 11.188 -11.850 -12.633 1.00 79.88 122 PRO A O 1
ATOM 954 N N . ALA A 1 123 ? 10.670 -11.127 -10.570 1.00 78.50 123 ALA A N 1
ATOM 955 C CA . ALA A 1 123 ? 9.465 -11.942 -10.408 1.00 78.50 123 ALA A CA 1
ATOM 956 C C . ALA A 1 123 ? 8.206 -11.295 -11.017 1.00 78.50 123 ALA A C 1
ATOM 958 O O . ALA A 1 123 ? 7.186 -11.964 -11.176 1.00 78.50 123 ALA A O 1
ATOM 959 N N . GLY A 1 124 ? 8.271 -10.012 -11.380 1.00 82.25 124 GLY A N 1
ATOM 960 C CA . GLY A 1 124 ? 7.147 -9.238 -11.893 1.00 82.25 124 GLY A CA 1
ATOM 961 C C . GLY A 1 124 ? 6.978 -7.919 -11.147 1.00 82.25 124 GLY A C 1
ATOM 962 O O . GLY A 1 124 ? 7.905 -7.392 -10.547 1.00 82.25 124 GLY A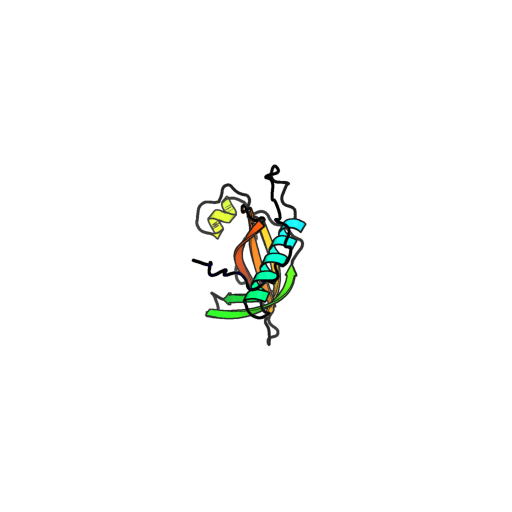 O 1
ATOM 963 N N . LEU A 1 125 ? 5.786 -7.342 -11.216 1.00 87.69 125 LEU A N 1
ATOM 964 C CA . LEU A 1 125 ? 5.482 -6.067 -10.581 1.00 87.69 125 LEU A CA 1
ATOM 965 C C . LEU A 1 125 ? 4.979 -6.295 -9.149 1.00 87.69 125 LEU A C 1
ATOM 967 O O . LEU A 1 125 ? 3.890 -6.835 -8.956 1.00 87.69 125 LEU A O 1
ATOM 971 N N . GLU A 1 126 ? 5.748 -5.856 -8.154 1.00 91.19 126 GLU A N 1
ATOM 972 C CA . GLU A 1 126 ? 5.472 -6.130 -6.739 1.00 91.19 126 GLU A CA 1
ATOM 973 C C . GLU A 1 126 ? 5.409 -4.844 -5.903 1.00 91.19 126 GLU A C 1
ATOM 975 O O . GLU A 1 126 ? 6.084 -3.858 -6.227 1.00 91.19 126 GLU A O 1
ATOM 980 N N . PRO A 1 127 ? 4.610 -4.824 -4.819 1.00 95.00 127 PRO A N 1
ATOM 981 C CA . PRO A 1 127 ? 4.617 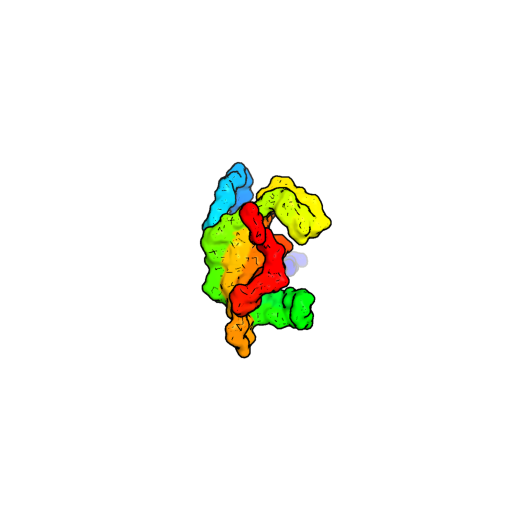-3.705 -3.896 1.00 95.00 127 PRO A CA 1
ATOM 982 C C . PRO A 1 127 ? 5.886 -3.726 -3.043 1.00 95.00 127 PRO A C 1
ATOM 984 O O . PRO A 1 127 ? 6.173 -4.710 -2.366 1.00 95.00 127 PRO A O 1
ATOM 987 N N . PHE A 1 128 ? 6.610 -2.609 -3.009 1.00 93.75 128 PHE A N 1
ATOM 988 C CA . PHE A 1 128 ? 7.734 -2.420 -2.081 1.00 93.75 128 PHE A CA 1
ATOM 989 C C . PHE A 1 128 ? 7.337 -1.587 -0.857 1.00 93.75 128 PHE A C 1
ATOM 991 O O . PHE A 1 128 ? 8.042 -1.574 0.153 1.00 93.75 128 PHE A O 1
ATOM 998 N N . ARG A 1 129 ? 6.216 -0.858 -0.939 1.00 93.06 129 ARG A N 1
ATOM 999 C CA . ARG A 1 129 ? 5.710 -0.029 0.154 1.00 93.06 129 ARG A CA 1
ATOM 1000 C C . ARG A 1 129 ? 4.197 0.107 0.097 1.00 93.06 129 ARG A C 1
ATOM 1002 O O . ARG A 1 129 ? 3.619 0.276 -0.970 1.00 93.06 129 ARG A O 1
ATOM 1009 N N . ILE A 1 130 ? 3.577 0.072 1.272 1.00 95.06 130 ILE A N 1
ATOM 1010 C CA . ILE A 1 130 ? 2.132 0.201 1.451 1.00 95.06 130 ILE A CA 1
ATOM 1011 C C . ILE A 1 130 ? 1.895 1.271 2.506 1.00 95.06 130 ILE A C 1
ATOM 1013 O O . ILE A 1 130 ? 2.549 1.273 3.552 1.00 95.06 130 ILE A O 1
ATOM 1017 N N . VAL A 1 131 ? 1.006 2.213 2.214 1.00 92.56 131 VAL A N 1
ATOM 1018 C CA . VAL A 1 131 ? 0.767 3.381 3.063 1.00 92.56 131 VAL A CA 1
ATOM 1019 C C . VAL A 1 131 ? -0.726 3.568 3.268 1.00 92.56 131 VAL A C 1
ATOM 1021 O O . VAL A 1 131 ? -1.479 3.589 2.303 1.00 92.56 131 VAL A O 1
ATOM 1024 N N . ILE A 1 132 ? -1.156 3.758 4.517 1.00 94.12 132 ILE A N 1
ATOM 1025 C CA . ILE A 1 132 ? -2.532 4.171 4.813 1.00 94.12 132 ILE A CA 1
ATOM 1026 C C . ILE A 1 132 ? -2.659 5.662 4.481 1.00 94.12 132 ILE A C 1
ATOM 1028 O O . ILE A 1 132 ? -2.086 6.506 5.171 1.00 94.12 132 ILE A O 1
ATOM 1032 N N . HIS A 1 133 ? -3.393 5.984 3.422 1.00 90.06 133 HIS A N 1
ATOM 1033 C CA . HIS A 1 133 ? -3.556 7.346 2.918 1.00 90.06 133 HIS A CA 1
ATOM 1034 C C . HIS A 1 133 ? -4.809 8.016 3.490 1.00 90.06 133 HIS A C 1
ATOM 1036 O O . HIS A 1 133 ? -4.734 9.167 3.926 1.00 90.06 133 HIS A O 1
ATOM 1042 N N . LYS A 1 134 ? -5.947 7.315 3.562 1.00 93.88 134 LYS A N 1
ATOM 1043 C CA . LYS A 1 134 ? -7.187 7.850 4.153 1.00 93.88 134 LYS A CA 1
ATOM 1044 C C . LYS A 1 134 ? -7.801 6.879 5.153 1.00 93.88 134 LYS A C 1
ATOM 1046 O O . LYS A 1 134 ? -7.650 5.668 5.035 1.00 93.88 134 LYS A O 1
ATOM 1051 N N . GLU A 1 135 ? -8.524 7.435 6.116 1.00 95.69 135 GLU A N 1
ATOM 1052 C CA . GLU A 1 135 ? -9.414 6.708 7.018 1.00 95.69 135 GLU A CA 1
ATOM 1053 C C . GLU A 1 135 ? -10.781 7.383 7.023 1.00 95.69 135 GLU A C 1
ATOM 1055 O O . GLU A 1 135 ? -10.882 8.593 7.223 1.00 95.69 135 GLU A O 1
ATOM 1060 N N . ASN A 1 136 ? -11.844 6.607 6.813 1.00 95.50 136 ASN A N 1
ATOM 1061 C CA . ASN A 1 136 ? -13.224 7.100 6.771 1.00 95.50 136 ASN A CA 1
ATOM 1062 C C . ASN A 1 136 ? -13.385 8.305 5.824 1.00 95.50 136 ASN A C 1
ATOM 1064 O O . ASN A 1 136 ? -14.055 9.288 6.144 1.00 95.50 136 ASN A O 1
ATOM 1068 N N . GLY A 1 137 ? -12.695 8.257 4.679 1.00 92.62 137 GLY A N 1
ATOM 1069 C CA . GLY A 1 137 ? -12.661 9.330 3.682 1.00 92.62 137 GLY A CA 1
ATOM 1070 C C . GLY A 1 137 ? -11.788 10.539 4.045 1.00 92.62 137 GLY A C 1
ATOM 1071 O O . GLY A 1 137 ? -11.613 11.419 3.204 1.00 92.62 137 GLY A O 1
ATOM 1072 N N . LYS A 1 138 ? -11.206 10.597 5.250 1.00 92.38 138 LYS A N 1
ATOM 1073 C CA . LYS A 1 138 ? -10.337 11.693 5.698 1.00 92.38 138 LYS A CA 1
ATOM 1074 C C . LYS A 1 138 ? -8.861 11.372 5.421 1.00 92.38 138 LYS A C 1
ATOM 1076 O O . LYS A 1 138 ? -8.390 10.321 5.855 1.00 92.38 138 LYS A O 1
ATOM 1081 N N . PRO A 1 139 ? -8.109 12.255 4.740 1.00 91.31 139 PRO A N 1
ATOM 1082 C CA . PRO A 1 139 ? -6.670 12.082 4.543 1.00 91.31 139 PRO A CA 1
ATOM 1083 C C . PRO A 1 139 ? -5.898 12.034 5.863 1.00 91.31 139 PRO A C 1
ATOM 1085 O O . PRO A 1 139 ? -6.042 12.914 6.707 1.00 91.31 139 PRO A O 1
ATOM 1088 N N . ARG A 1 140 ? -5.054 11.011 6.010 1.00 86.00 140 ARG A N 1
ATOM 1089 C CA . ARG A 1 140 ? -4.087 10.842 7.107 1.00 86.00 140 ARG A CA 1
ATOM 1090 C C . ARG A 1 140 ? -2.677 11.263 6.712 1.00 86.00 140 ARG A C 1
ATOM 1092 O O . ARG A 1 140 ? -1.895 11.690 7.557 1.00 86.00 140 ARG A O 1
ATOM 1099 N N . LEU A 1 141 ? -2.352 11.116 5.433 1.00 72.19 141 LEU A N 1
ATOM 1100 C CA . LEU A 1 141 ? -1.106 11.557 4.820 1.00 72.19 141 LEU A CA 1
ATOM 1101 C C . LEU A 1 141 ? -1.463 12.327 3.553 1.00 72.19 141 LEU A C 1
ATOM 1103 O O . LEU A 1 141 ? -2.368 11.934 2.829 1.00 72.19 141 LEU A O 1
ATOM 1107 N N . GLN A 1 142 ? -0.768 13.420 3.264 1.00 61.62 142 GLN A N 1
ATOM 1108 C CA . GLN A 1 142 ? -0.873 14.061 1.956 1.00 61.62 142 GLN A CA 1
ATOM 1109 C C . GLN A 1 142 ? 0.262 13.526 1.089 1.00 61.62 142 GLN A C 1
ATOM 1111 O O . GLN A 1 142 ? 1.394 13.961 1.291 1.00 61.62 142 GLN A O 1
ATOM 1116 N N . TYR A 1 143 ? -0.002 12.589 0.157 1.00 58.31 143 TYR A N 1
ATOM 1117 C CA . TYR A 1 143 ? 1.002 12.268 -0.867 1.00 58.31 143 TYR A CA 1
ATOM 1118 C C . TYR A 1 143 ? 0.544 11.634 -2.203 1.00 58.31 143 TYR A C 1
ATOM 1120 O O . TYR A 1 143 ? -0.201 10.666 -2.187 1.00 58.31 143 TYR A O 1
ATOM 1128 N N . PRO A 1 144 ? 1.089 12.093 -3.352 1.00 55.16 144 PRO A N 1
ATOM 1129 C CA . PRO A 1 144 ? 1.317 13.499 -3.663 1.00 55.16 144 PRO A CA 1
ATOM 1130 C C . PRO A 1 144 ? -0.009 14.110 -4.151 1.00 55.16 144 PRO A C 1
ATOM 1132 O O . PRO A 1 144 ? -0.524 13.674 -5.179 1.00 55.16 144 PRO A O 1
ATOM 1135 N N . PRO A 1 145 ? -0.586 15.118 -3.475 1.00 49.28 145 PRO A N 1
ATOM 1136 C CA . PRO A 1 145 ? -1.632 15.890 -4.124 1.00 49.28 145 PRO A CA 1
ATOM 1137 C C . PRO A 1 145 ? -1.311 17.383 -4.103 1.00 49.28 145 PRO A C 1
ATOM 1139 O O . PRO A 1 145 ? -1.839 18.115 -3.280 1.00 49.28 145 PRO A O 1
ATOM 1142 N N . THR A 1 146 ? -0.519 17.829 -5.076 1.00 42.34 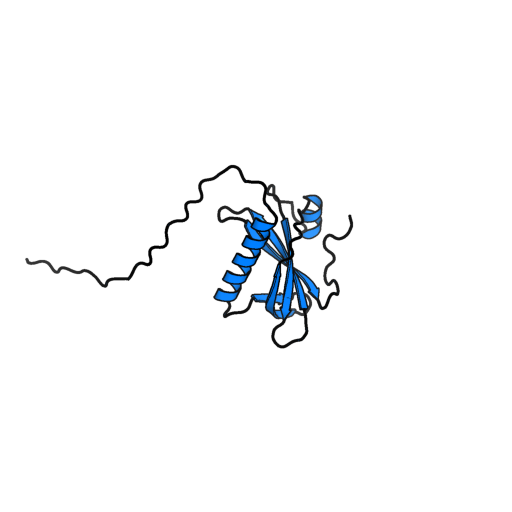146 THR A N 1
ATOM 1143 C CA . THR A 1 146 ? -0.917 18.951 -5.942 1.00 42.34 146 THR A CA 1
ATOM 1144 C C . THR A 1 146 ? -0.374 18.693 -7.343 1.00 42.34 146 THR A C 1
ATOM 1146 O O . THR A 1 146 ? 0.721 18.152 -7.487 1.00 42.34 146 THR A O 1
ATOM 1149 N N . LYS A 1 147 ? -1.201 19.004 -8.347 1.00 43.22 147 LYS A N 1
ATOM 1150 C CA . LYS A 1 147 ? -0.798 19.038 -9.756 1.00 43.22 147 LYS A CA 1
ATOM 1151 C C . LYS A 1 147 ? 0.286 20.084 -9.980 1.00 43.22 147 LYS A C 1
ATOM 1153 O O . LYS A 1 147 ? 0.255 21.092 -9.240 1.00 43.22 147 LYS A O 1
#

pLDDT: mean 80.9, std 21.87, range [31.09, 98.38]

Solvent-accessible surface area (backbone atoms only — not comparable to full-atom values): 9193 Å² total; per-residue (Å²): 142,79,82,88,81,82,88,78,86,84,75,86,77,77,90,72,76,82,83,78,80,78,89,64,81,81,69,81,87,45,53,64,58,52,48,50,29,51,52,52,48,49,52,52,50,12,61,76,59,77,73,32,40,74,49,77,37,82,85,81,72,42,79,44,52,30,43,85,72,45,75,52,76,61,69,42,74,56,48,57,68,56,40,25,71,72,66,74,44,84,54,70,94,65,73,39,35,35,35,48,26,43,27,37,35,69,99,55,92,50,34,37,32,33,37,38,33,31,36,78,50,100,93,42,56,40,71,82,46,76,43,73,33,26,47,72,88,41,75,74,49,90,77,90,82,78,134